Protein AF-A0A8H4VGI5-F1 (afdb_monomer_lite)

Foldseek 3Di:
DDDQLPVLVVQLVVQLVPWCVCVPVVDDSVVCVDPPNVVVRDPSNVVSSVLSVLSVVLVVDPVNVVVDDDPPVPPPDPDDDDDDDPPRDHPPPDDDDDDPVPDDDPDDPVVVVVVVVVVVVVVVVVVVVVVVVVVVVVVVVD

Secondary structure (DSSP, 8-state):
--GGGHHHHHHHHHHHHHSHHHHTS---HHHHTSTTHHHHS-HHHHHHHHHHHHHHHHHH-HHHHTT----GGGGS-------EETTTEETT-S------S-PPPPPPHHHHHHHHHHHHHHHHHHHHHHHHHHHHHHHTT-

Structure (mmCIF, N/CA/C/O backbone):
data_AF-A0A8H4VGI5-F1
#
_entry.id   AF-A0A8H4VGI5-F1
#
loop_
_atom_site.group_PDB
_atom_site.id
_atom_site.type_symbol
_atom_site.label_atom_id
_atom_site.label_alt_id
_atom_site.label_comp_id
_atom_site.label_asym_id
_atom_site.label_entity_id
_atom_site.label_seq_id
_atom_site.pdbx_PDB_ins_code
_atom_site.Cartn_x
_atom_site.Cartn_y
_atom_site.Cartn_z
_atom_site.occupancy
_atom_site.B_iso_or_equiv
_atom_site.auth_seq_id
_atom_site.auth_comp_id
_atom_site.auth_asym_id
_atom_site.auth_atom_id
_atom_site.pdbx_PDB_model_num
ATOM 1 N N . MET A 1 1 ? -11.160 10.868 2.671 1.00 56.78 1 MET A N 1
ATOM 2 C CA . MET A 1 1 ? -9.867 10.262 3.081 1.00 56.78 1 MET A CA 1
ATOM 3 C C . MET A 1 1 ? -9.358 9.383 1.948 1.00 56.78 1 MET A C 1
ATOM 5 O O . MET A 1 1 ? -10.181 8.693 1.359 1.00 56.78 1 MET A O 1
ATOM 9 N N . PRO A 1 2 ? -8.060 9.432 1.615 1.00 63.72 2 PRO A N 1
ATOM 10 C CA . PRO A 1 2 ? -7.517 8.763 0.433 1.00 63.72 2 PRO A CA 1
ATOM 11 C C . PRO A 1 2 ? -7.645 7.232 0.529 1.00 63.72 2 PRO A C 1
ATOM 13 O O . PRO A 1 2 ? -7.677 6.665 1.626 1.00 63.72 2 PRO A O 1
ATOM 16 N N . SER A 1 3 ? -7.767 6.583 -0.630 1.00 69.56 3 SER A N 1
ATOM 17 C CA . SER A 1 3 ? -8.182 5.180 -0.792 1.00 69.56 3 SER A CA 1
ATOM 18 C C . SER A 1 3 ? -7.245 4.162 -0.136 1.00 69.56 3 SER A C 1
ATOM 20 O O . SER A 1 3 ? -7.708 3.135 0.354 1.00 69.56 3 SER A O 1
ATOM 22 N N . SER A 1 4 ? -5.951 4.458 -0.043 1.00 74.81 4 SER A N 1
ATOM 23 C CA . SER A 1 4 ? -4.923 3.497 0.379 1.00 74.81 4 SER A CA 1
ATOM 24 C C . SER A 1 4 ? -4.993 3.056 1.847 1.00 74.81 4 SER A C 1
ATOM 26 O O . SER A 1 4 ? -4.502 1.983 2.164 1.00 74.81 4 SER A O 1
ATOM 28 N N . CYS A 1 5 ? -5.614 3.829 2.748 1.00 84.69 5 CYS A N 1
ATOM 29 C CA . CYS A 1 5 ? -5.800 3.428 4.157 1.00 84.69 5 CYS A CA 1
ATOM 30 C C . CYS A 1 5 ? -7.272 3.175 4.517 1.00 84.69 5 CYS A C 1
ATOM 32 O O . CYS A 1 5 ? -7.633 3.231 5.694 1.00 84.69 5 CYS A O 1
ATOM 34 N N . ARG A 1 6 ? -8.145 2.981 3.521 1.00 86.38 6 ARG A N 1
ATOM 35 C CA . ARG A 1 6 ? -9.587 2.820 3.747 1.00 86.38 6 ARG A CA 1
ATOM 36 C C . ARG A 1 6 ? -9.905 1.497 4.445 1.00 86.38 6 ARG A C 1
ATOM 38 O O . ARG A 1 6 ? -10.490 1.529 5.515 1.00 86.38 6 ARG A O 1
ATOM 45 N N . GLN A 1 7 ? -9.380 0.384 3.933 1.00 86.25 7 GLN A N 1
ATOM 46 C CA . GLN A 1 7 ? -9.589 -0.954 4.509 1.00 86.25 7 GLN A CA 1
ATOM 47 C C . GLN A 1 7 ? -9.141 -1.047 5.975 1.00 86.25 7 GLN A C 1
ATOM 49 O O . GLN A 1 7 ? -9.865 -1.571 6.812 1.00 86.25 7 GLN A O 1
ATOM 54 N N . LEU A 1 8 ? -7.983 -0.466 6.314 1.00 88.44 8 LEU A N 1
ATOM 55 C CA . LEU A 1 8 ? -7.496 -0.428 7.699 1.00 88.44 8 LEU A CA 1
ATOM 56 C C . LEU A 1 8 ? -8.386 0.413 8.617 1.00 88.44 8 LEU A C 1
ATOM 58 O O . LEU A 1 8 ? -8.516 0.090 9.792 1.00 88.44 8 LEU A O 1
ATOM 62 N N . ARG A 1 9 ? -8.986 1.497 8.109 1.00 89.50 9 ARG A N 1
ATOM 63 C CA . ARG A 1 9 ? -9.931 2.293 8.900 1.00 89.50 9 ARG A CA 1
ATOM 64 C C . ARG A 1 9 ? -11.218 1.524 9.144 1.00 89.50 9 ARG A C 1
ATOM 66 O O . ARG A 1 9 ? -11.706 1.550 10.265 1.00 89.50 9 ARG A O 1
ATOM 73 N N . ASP A 1 10 ? -11.740 0.880 8.109 1.00 90.62 10 ASP A N 1
ATOM 74 C CA . ASP A 1 10 ? -13.006 0.158 8.184 1.00 90.62 10 ASP A CA 1
ATOM 75 C C . ASP A 1 10 ? -12.865 -1.043 9.139 1.00 90.62 10 ASP A C 1
ATOM 77 O O . ASP A 1 10 ? -13.680 -1.198 10.043 1.00 90.62 10 ASP A O 1
ATOM 81 N N . ALA A 1 11 ? -11.754 -1.785 9.055 1.00 90.88 11 ALA A N 1
ATOM 82 C CA . ALA A 1 11 ? -11.426 -2.857 9.997 1.00 90.88 11 ALA A CA 1
ATOM 83 C C . ALA A 1 11 ? -11.222 -2.350 11.438 1.00 90.88 11 ALA A C 1
ATOM 85 O O . ALA A 1 11 ? -11.698 -2.964 12.389 1.00 90.88 11 ALA A O 1
ATOM 86 N N . LEU A 1 12 ? -10.540 -1.211 11.628 1.00 91.44 12 LEU A N 1
ATOM 87 C CA . LEU A 1 12 ? -10.385 -0.602 12.956 1.00 91.44 12 LEU A CA 1
ATOM 88 C C . LEU A 1 12 ? -11.741 -0.164 13.532 1.00 91.44 12 LEU A C 1
ATOM 90 O O . LEU A 1 12 ? -11.976 -0.324 14.725 1.00 91.44 12 LEU A O 1
ATOM 94 N N . ALA A 1 13 ? -12.625 0.391 12.700 1.00 91.81 13 ALA A N 1
ATOM 95 C CA . ALA A 1 13 ? -13.956 0.809 13.118 1.00 91.81 13 ALA A CA 1
ATOM 96 C C . ALA A 1 13 ? -14.807 -0.389 13.559 1.00 91.81 13 ALA A C 1
ATOM 98 O O . ALA A 1 13 ? -15.412 -0.317 14.624 1.00 91.81 13 ALA A O 1
ATOM 99 N N . GLN A 1 14 ? -14.783 -1.490 12.801 1.00 91.88 14 GLN A N 1
ATOM 100 C CA . GLN A 1 14 ? -15.440 -2.748 13.176 1.00 91.88 14 GLN A CA 1
ATOM 101 C C . GLN A 1 14 ? -14.887 -3.297 14.497 1.00 91.88 14 GLN A C 1
ATOM 103 O O . GLN A 1 14 ? -15.648 -3.543 15.427 1.00 91.88 14 GLN A O 1
ATOM 108 N N . CYS A 1 15 ? -13.560 -3.362 14.639 1.00 93.44 15 CYS A N 1
ATOM 109 C CA . CYS A 1 15 ? -12.926 -3.842 15.870 1.00 93.44 15 CYS A CA 1
ATOM 110 C C . CYS A 1 15 ? -13.331 -3.006 17.098 1.00 93.44 15 CYS A C 1
ATOM 112 O O . CYS A 1 15 ? -13.594 -3.540 18.172 1.00 93.44 15 CYS A O 1
ATOM 114 N N . LEU A 1 16 ? -13.419 -1.678 16.953 1.00 91.94 16 LEU A N 1
ATOM 115 C CA . LEU A 1 16 ? -13.850 -0.798 18.041 1.00 91.94 16 LEU A CA 1
ATOM 116 C C . LEU A 1 16 ? -15.339 -0.955 18.366 1.00 91.94 16 LEU A C 1
ATOM 118 O O . LEU A 1 16 ? -15.695 -0.847 19.535 1.00 91.94 16 LEU A O 1
ATOM 122 N N . GLN A 1 17 ? -16.190 -1.223 17.374 1.00 90.62 17 GLN A N 1
ATOM 123 C CA . GLN A 1 17 ? -17.615 -1.494 17.590 1.00 90.62 17 GLN A CA 1
ATOM 124 C C . GLN A 1 17 ? -17.854 -2.788 18.369 1.00 90.62 17 GLN A C 1
ATOM 126 O O . GLN A 1 17 ? -18.800 -2.845 19.139 1.00 90.62 17 GLN A O 1
ATOM 131 N N . GLU A 1 18 ? -17.001 -3.795 18.200 1.00 89.75 18 GLU A N 1
ATOM 132 C CA . GLU A 1 18 ? -17.079 -5.063 18.938 1.00 89.75 18 GLU A CA 1
ATOM 133 C C . GLU A 1 18 ? -16.395 -4.988 20.311 1.00 89.75 18 GLU A C 1
ATOM 135 O O . GLU A 1 18 ? -16.683 -5.785 21.198 1.00 89.75 18 GLU A O 1
ATOM 140 N N . SER A 1 19 ? -15.491 -4.024 20.507 1.00 90.31 19 SER A N 1
ATOM 141 C CA . SER A 1 19 ? -14.711 -3.904 21.739 1.00 90.31 19 SER A CA 1
ATOM 142 C C . SER A 1 19 ? -15.533 -3.419 22.941 1.00 90.31 19 SER A C 1
ATOM 144 O O . SER A 1 19 ? -16.350 -2.495 22.843 1.00 90.31 19 SER A O 1
ATOM 146 N N . ASP A 1 20 ? -15.201 -3.942 24.124 1.00 90.44 20 ASP A N 1
ATOM 147 C CA . ASP A 1 20 ? -15.837 -3.573 25.397 1.00 90.44 20 ASP A CA 1
ATOM 148 C C . ASP A 1 20 ? -15.728 -2.076 25.732 1.00 90.44 20 ASP A C 1
ATOM 150 O O . ASP A 1 20 ? -16.595 -1.513 26.403 1.00 90.44 20 ASP A O 1
ATOM 154 N N . CYS A 1 21 ? -14.689 -1.394 25.238 1.00 90.31 21 CYS A N 1
ATOM 155 C CA . CYS A 1 21 ? -14.491 0.037 25.473 1.00 90.31 21 CYS A CA 1
ATOM 156 C C . CYS A 1 21 ? -15.645 0.890 24.913 1.00 90.31 21 CYS A C 1
ATOM 158 O O . CYS A 1 21 ? -16.044 1.881 25.529 1.00 90.31 21 CYS A O 1
ATOM 160 N N . VAL A 1 22 ? -16.206 0.496 23.766 1.00 92.31 22 VAL A N 1
ATOM 161 C CA . VAL A 1 22 ? -17.334 1.202 23.139 1.00 92.31 22 VAL A CA 1
ATOM 162 C C . VAL A 1 22 ? -18.661 0.566 23.547 1.00 92.31 22 VAL A C 1
ATOM 164 O O . VAL A 1 22 ? -19.598 1.288 23.880 1.00 92.31 22 VAL A O 1
ATOM 167 N N . MET A 1 23 ? -18.741 -0.767 23.577 1.00 89.94 23 MET A N 1
ATOM 168 C CA . MET A 1 23 ? -19.989 -1.485 23.863 1.00 89.94 23 MET A CA 1
ATOM 169 C C . MET A 1 23 ? -20.410 -1.401 25.333 1.00 89.94 23 MET A C 1
ATOM 171 O O . MET A 1 23 ? -21.566 -1.096 25.630 1.00 89.94 23 MET A O 1
ATOM 175 N N . VAL A 1 24 ? -19.477 -1.645 26.256 1.00 89.94 24 VAL A N 1
ATOM 176 C CA . VAL A 1 24 ? -19.759 -1.725 27.698 1.00 89.94 24 VAL A CA 1
ATOM 177 C C . VAL A 1 24 ? -19.536 -0.371 28.358 1.00 89.94 24 VAL A C 1
ATOM 179 O O . VAL A 1 24 ? -20.433 0.160 29.009 1.00 89.94 24 VAL A O 1
ATOM 182 N N . GLN A 1 25 ? -18.355 0.221 28.158 1.00 87.38 25 GLN A N 1
ATOM 183 C CA . GLN A 1 25 ? -17.980 1.471 28.829 1.00 87.38 25 GLN A CA 1
ATOM 184 C C . GLN A 1 25 ? -18.551 2.725 28.150 1.00 87.38 25 GLN A C 1
ATOM 186 O O . GLN A 1 25 ? -18.504 3.805 28.734 1.00 87.38 25 GLN A O 1
ATOM 191 N N . ARG A 1 26 ? -19.110 2.598 26.934 1.00 90.12 26 ARG A N 1
ATOM 192 C CA . ARG A 1 26 ? -19.712 3.698 26.152 1.00 90.12 26 ARG A CA 1
ATOM 193 C C . ARG A 1 26 ? -18.780 4.891 25.930 1.00 90.12 26 ARG A C 1
ATOM 195 O O . ARG A 1 26 ? -19.234 6.023 25.749 1.00 90.12 26 ARG A O 1
ATOM 202 N N . ASN A 1 27 ? -17.473 4.643 25.908 1.00 88.69 27 ASN A N 1
ATOM 203 C CA . ASN A 1 27 ? -16.498 5.669 25.577 1.00 88.69 27 ASN A CA 1
ATOM 204 C C . ASN A 1 27 ? -16.563 6.001 24.084 1.00 88.69 27 ASN A C 1
ATOM 206 O O . ASN A 1 27 ? -16.948 5.181 23.246 1.00 88.69 27 ASN A O 1
ATOM 210 N N . LYS A 1 28 ? -16.137 7.213 23.720 1.00 91.00 28 LYS A N 1
ATOM 211 C CA . LYS A 1 28 ? -15.977 7.560 22.306 1.00 91.00 28 LYS A CA 1
ATOM 212 C C . LYS A 1 28 ? -14.847 6.719 21.717 1.00 91.00 28 LYS A C 1
ATOM 214 O O . LYS A 1 28 ? -13.792 6.566 22.329 1.00 91.00 28 LYS A O 1
ATOM 219 N N . ALA A 1 29 ? -15.020 6.263 20.478 1.00 89.25 29 ALA A N 1
ATOM 220 C CA . ALA A 1 29 ? -14.007 5.484 19.761 1.00 89.25 29 ALA A CA 1
ATOM 221 C C . ALA A 1 29 ? -12.625 6.178 19.713 1.00 89.25 29 ALA A C 1
ATOM 223 O O . ALA A 1 29 ? -11.590 5.516 19.735 1.00 89.25 29 ALA A O 1
ATOM 224 N N . SER A 1 30 ? -12.591 7.517 19.692 1.00 89.62 30 SER A N 1
ATOM 225 C CA . SER A 1 30 ? -11.352 8.302 19.767 1.00 89.62 30 SER A CA 1
ATOM 226 C C . SER A 1 30 ? -10.628 8.183 21.108 1.00 89.62 30 SER A C 1
ATOM 228 O O . SER A 1 30 ? -9.398 8.225 21.135 1.00 89.62 30 SER A O 1
ATOM 230 N N . ASP A 1 31 ? -11.377 8.043 22.200 1.00 90.81 31 ASP A N 1
ATOM 231 C CA . ASP A 1 31 ? -10.845 7.990 23.562 1.00 90.81 31 ASP A CA 1
ATOM 232 C C . ASP A 1 31 ? -10.312 6.587 23.873 1.00 90.81 31 ASP A C 1
ATOM 234 O O . ASP A 1 31 ? -9.249 6.462 24.475 1.00 90.81 31 ASP A O 1
ATOM 238 N N . CYS A 1 32 ? -10.940 5.542 23.318 1.00 90.94 32 CYS A N 1
ATOM 239 C CA . CYS A 1 32 ? -10.438 4.163 23.378 1.00 90.94 32 CYS A CA 1
ATOM 240 C C . CYS A 1 32 ? -9.042 3.991 22.750 1.00 90.94 32 CYS A C 1
ATOM 242 O O . CYS A 1 32 ? -8.281 3.111 23.137 1.00 90.94 32 CYS A O 1
ATOM 244 N N . LEU A 1 33 ? -8.668 4.831 21.777 1.00 90.81 33 LEU A N 1
ATOM 245 C CA . LEU A 1 33 ? -7.361 4.756 21.109 1.00 90.81 33 LEU A CA 1
ATOM 246 C C . LEU A 1 33 ? -6.235 5.481 21.869 1.00 90.81 33 LEU A C 1
ATOM 248 O O . LEU A 1 33 ? -5.062 5.380 21.472 1.00 90.81 33 LEU A O 1
ATOM 252 N N . ARG A 1 34 ? -6.573 6.222 22.930 1.00 91.19 34 ARG A N 1
ATOM 253 C CA . ARG A 1 34 ? -5.632 6.956 23.780 1.00 91.19 34 ARG A CA 1
ATOM 254 C C . ARG A 1 34 ? -5.230 6.113 24.989 1.00 91.19 34 ARG A C 1
ATOM 256 O O . ARG A 1 34 ? -5.933 5.200 25.408 1.00 91.19 34 ARG A O 1
ATOM 263 N N . TRP A 1 35 ? -4.058 6.413 25.533 1.00 89.88 35 TRP A N 1
ATOM 264 C CA . TRP A 1 35 ? -3.645 5.848 26.815 1.00 89.88 35 TRP A CA 1
ATOM 265 C C . TRP A 1 35 ? -4.548 6.414 27.927 1.00 89.88 35 TRP A C 1
ATOM 267 O O . TRP A 1 35 ? -4.867 7.606 27.842 1.00 89.88 35 TRP A O 1
ATOM 277 N N . PRO A 1 36 ? -4.985 5.630 28.936 1.00 88.94 36 PRO A N 1
ATOM 278 C CA . PRO A 1 36 ? -4.633 4.234 29.264 1.00 88.94 36 PRO A CA 1
ATOM 279 C C . PRO A 1 36 ? -5.560 3.153 28.671 1.00 88.94 36 PRO A C 1
ATOM 281 O O . PRO A 1 36 ? -5.228 1.972 28.694 1.00 88.94 36 PRO A O 1
ATOM 284 N N . LEU A 1 37 ? -6.702 3.533 28.089 1.00 87.69 37 LEU A N 1
ATOM 285 C CA . LEU A 1 37 ? -7.727 2.592 27.605 1.00 87.69 37 LEU A CA 1
ATOM 286 C C . LEU A 1 37 ? -7.252 1.729 26.427 1.00 87.69 37 LEU A C 1
ATOM 288 O O . LEU A 1 37 ? -7.821 0.682 26.142 1.00 87.69 37 LEU A O 1
ATOM 292 N N . VAL A 1 38 ? -6.191 2.141 25.735 1.00 88.44 38 VAL A N 1
ATOM 293 C CA . VAL A 1 38 ? -5.673 1.365 24.608 1.00 88.44 38 VAL A CA 1
ATOM 294 C C . VAL A 1 38 ? -5.059 0.026 25.018 1.00 88.44 38 VAL A C 1
ATOM 296 O O . VAL A 1 38 ? -4.982 -0.871 24.182 1.00 88.44 38 VAL A O 1
ATOM 299 N N . GLU A 1 39 ? -4.613 -0.106 26.269 1.00 86.69 39 GLU A N 1
ATOM 300 C CA . GLU A 1 39 ? -4.018 -1.342 26.791 1.00 86.69 39 GLU A CA 1
ATOM 301 C C . GLU A 1 39 ? -5.084 -2.388 27.128 1.00 86.69 39 GLU A C 1
ATOM 303 O O . GLU A 1 39 ? -4.820 -3.582 27.017 1.00 86.69 39 GLU A O 1
ATOM 308 N N . THR A 1 40 ? -6.301 -1.952 27.469 1.00 87.94 40 THR A N 1
ATOM 309 C CA . THR A 1 40 ? -7.431 -2.846 27.762 1.00 87.94 40 THR A CA 1
ATOM 310 C C . THR A 1 40 ? -8.134 -3.347 26.501 1.00 87.94 40 THR A C 1
ATOM 312 O O . THR A 1 40 ? -8.927 -4.283 26.568 1.00 87.94 40 THR A O 1
ATOM 315 N N . LEU A 1 41 ? -7.850 -2.746 25.339 1.00 87.88 41 LEU A N 1
ATOM 316 C CA . LEU A 1 41 ? -8.376 -3.203 24.055 1.00 87.88 41 LEU A CA 1
ATOM 317 C C . LEU A 1 41 ? -7.777 -4.557 23.645 1.00 87.88 41 LEU A C 1
ATOM 319 O O . LEU A 1 41 ? -6.596 -4.810 23.899 1.00 87.88 41 LEU A O 1
ATOM 323 N N . PRO A 1 42 ? -8.534 -5.386 22.904 1.00 90.88 42 PRO A N 1
ATOM 324 C CA . PRO A 1 42 ? -8.035 -6.653 22.391 1.00 90.88 42 PRO A CA 1
ATOM 325 C C . PRO A 1 42 ? -6.833 -6.448 21.460 1.00 90.88 42 PRO A C 1
ATOM 327 O O . PRO A 1 42 ? -6.724 -5.450 20.736 1.00 90.88 42 PRO A O 1
ATOM 330 N N . THR A 1 43 ? -5.938 -7.437 21.440 1.00 89.12 43 THR A N 1
ATOM 331 C CA . THR A 1 43 ? -4.681 -7.411 20.671 1.00 89.12 43 THR A CA 1
ATOM 332 C C . THR A 1 43 ? -4.905 -7.136 19.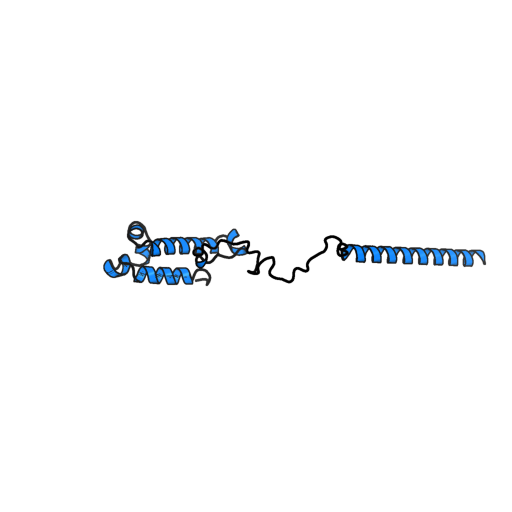182 1.00 89.12 43 THR A C 1
ATOM 334 O O . THR A 1 43 ? -4.107 -6.435 18.560 1.00 89.12 43 THR A O 1
ATOM 337 N N . GLN A 1 44 ? -6.024 -7.601 18.621 1.00 89.50 44 GLN A N 1
ATOM 338 C CA . GLN A 1 44 ? -6.430 -7.321 17.242 1.00 89.50 44 GLN A CA 1
ATOM 339 C C . GLN A 1 44 ? -6.616 -5.814 16.989 1.00 89.50 44 GLN A C 1
ATOM 341 O O . GLN A 1 44 ? -6.030 -5.264 16.054 1.00 89.50 44 GLN A O 1
ATOM 346 N N . CYS A 1 45 ? -7.346 -5.105 17.857 1.00 90.56 45 CYS A N 1
ATOM 347 C CA . CYS A 1 45 ? -7.541 -3.658 17.726 1.00 90.56 45 CYS A CA 1
ATOM 348 C C . CYS A 1 45 ? -6.222 -2.892 17.913 1.00 90.56 45 CYS A C 1
ATOM 350 O O . CYS A 1 45 ? -5.974 -1.899 17.223 1.00 90.56 45 CYS A O 1
ATOM 352 N N . GLN A 1 46 ? -5.341 -3.359 18.804 1.00 91.25 46 GLN A N 1
ATOM 353 C CA . GLN A 1 46 ? -4.015 -2.760 18.998 1.00 91.25 46 GLN A CA 1
ATOM 354 C C . GLN A 1 46 ? -3.129 -2.909 17.746 1.00 91.25 46 GLN A C 1
ATOM 356 O O . GLN A 1 46 ? -2.461 -1.952 17.334 1.00 91.25 46 GLN A O 1
ATOM 361 N N . GLN A 1 47 ? -3.164 -4.073 17.089 1.00 90.31 47 GLN A N 1
ATOM 362 C CA . GLN A 1 47 ? -2.470 -4.310 15.819 1.00 90.31 47 GLN A CA 1
ATOM 363 C C . GLN A 1 47 ? -3.028 -3.423 14.699 1.00 90.31 47 GLN A C 1
ATOM 365 O O . GLN A 1 47 ? -2.255 -2.777 13.985 1.00 90.31 47 GLN A O 1
ATOM 370 N N . LEU A 1 48 ? -4.355 -3.314 14.589 1.00 90.88 48 LEU A N 1
ATOM 371 C CA . LEU A 1 48 ? -5.014 -2.443 13.611 1.00 90.88 48 LEU A CA 1
ATOM 372 C C . LEU A 1 48 ? -4.676 -0.964 13.841 1.00 90.88 48 LEU A C 1
ATOM 374 O O . LEU A 1 48 ? -4.400 -0.244 12.879 1.00 90.88 48 LEU A O 1
ATOM 378 N N . LYS A 1 49 ? -4.596 -0.507 15.099 1.00 90.75 49 LYS A N 1
ATOM 379 C CA . LYS A 1 49 ? -4.139 0.851 15.444 1.00 90.75 49 LYS A CA 1
ATOM 380 C C . LYS A 1 49 ? -2.719 1.101 14.936 1.00 90.75 49 LYS A C 1
ATOM 382 O O . LYS A 1 49 ? -2.456 2.147 14.334 1.00 90.75 49 LYS A O 1
ATOM 387 N N . LYS A 1 50 ? -1.802 0.154 15.162 1.00 89.88 50 LYS A N 1
ATOM 388 C CA . LYS A 1 50 ? -0.412 0.253 14.694 1.00 89.88 50 LYS A CA 1
ATOM 389 C C . LYS A 1 50 ? -0.347 0.295 13.165 1.00 89.88 50 LYS A C 1
ATOM 391 O O . LYS A 1 50 ? 0.255 1.219 12.618 1.00 89.88 50 LYS A O 1
ATOM 396 N N . GLY A 1 51 ? -1.035 -0.625 12.488 1.00 88.69 51 GLY A N 1
ATOM 397 C CA . GLY A 1 51 ? -1.100 -0.682 11.025 1.00 88.69 51 GLY A CA 1
ATOM 398 C C . GLY A 1 51 ? -1.706 0.579 10.406 1.00 88.69 51 GLY A C 1
ATOM 399 O O . GLY A 1 51 ? -1.170 1.121 9.441 1.00 88.69 51 GLY A O 1
ATOM 400 N N . PHE A 1 52 ? -2.772 1.126 10.997 1.00 89.06 52 PHE A N 1
ATOM 401 C CA . PHE A 1 52 ? -3.371 2.384 10.549 1.00 89.06 52 PHE A CA 1
ATOM 402 C C . PHE A 1 52 ? -2.418 3.580 10.726 1.00 89.06 52 PHE A C 1
ATOM 404 O O . PHE A 1 52 ? -2.315 4.431 9.836 1.00 89.06 52 PHE A O 1
ATOM 411 N N . GLY A 1 53 ? -1.675 3.630 11.837 1.00 89.50 53 GLY A N 1
ATOM 412 C CA . GLY A 1 53 ? -0.644 4.643 12.080 1.00 89.50 53 GLY A CA 1
ATOM 413 C C . GLY A 1 53 ? 0.512 4.570 11.080 1.00 89.50 53 GLY A C 1
ATOM 414 O O . GLY A 1 53 ? 0.937 5.598 10.550 1.00 89.50 53 GLY A O 1
ATOM 415 N N . GLU A 1 54 ? 0.990 3.365 10.771 1.00 86.75 54 GLU A N 1
ATOM 416 C CA . GLU A 1 54 ? 2.020 3.127 9.754 1.00 86.75 54 GLU A CA 1
ATOM 417 C C . GLU A 1 54 ? 1.527 3.483 8.348 1.00 86.75 54 GLU A C 1
ATOM 419 O O . GLU A 1 54 ? 2.238 4.171 7.613 1.00 86.75 54 GLU A O 1
ATOM 424 N N . CYS A 1 55 ? 0.286 3.121 8.009 1.00 86.00 55 CYS A N 1
ATOM 425 C CA . CYS A 1 55 ? -0.331 3.487 6.739 1.00 86.00 55 CYS A CA 1
ATOM 426 C C . CYS A 1 55 ? -0.387 5.009 6.577 1.00 86.00 55 CYS A C 1
ATOM 428 O O . CYS A 1 55 ? 0.071 5.541 5.566 1.00 86.00 55 CYS A O 1
ATOM 430 N N . LYS A 1 56 ? -0.865 5.738 7.596 1.00 85.81 56 LYS A N 1
ATOM 431 C CA . LYS A 1 56 ? -0.947 7.205 7.552 1.00 85.81 56 LYS A CA 1
ATOM 432 C C . LYS A 1 56 ? 0.436 7.855 7.448 1.00 85.81 56 LYS A C 1
ATOM 434 O O . LYS A 1 56 ? 0.601 8.786 6.663 1.00 85.81 56 LYS A O 1
ATOM 439 N N . ARG A 1 57 ? 1.434 7.345 8.182 1.00 86.44 57 ARG A N 1
ATOM 440 C CA . ARG A 1 57 ? 2.831 7.803 8.069 1.00 86.44 57 ARG A CA 1
ATOM 441 C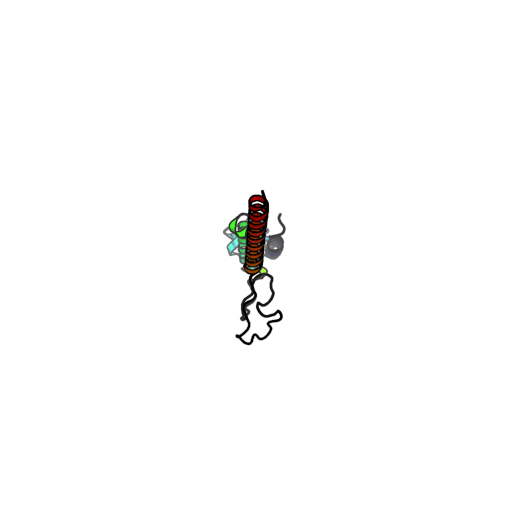 C . ARG A 1 57 ? 3.381 7.583 6.659 1.00 86.44 57 ARG A C 1
ATOM 443 O O . ARG A 1 57 ? 3.975 8.501 6.108 1.00 86.44 57 ARG A O 1
ATOM 450 N N . GLY A 1 58 ? 3.112 6.431 6.045 1.00 83.69 58 GLY A N 1
ATOM 451 C CA . GLY A 1 58 ? 3.544 6.127 4.679 1.00 83.69 58 GLY A CA 1
ATOM 452 C C . GLY A 1 58 ? 2.936 7.028 3.598 1.00 83.69 58 GLY A C 1
ATOM 453 O O . GLY A 1 58 ? 3.556 7.222 2.559 1.00 83.69 58 GLY A O 1
ATOM 454 N N . MET A 1 59 ? 1.770 7.642 3.840 1.00 79.81 59 MET A N 1
ATOM 455 C CA . MET A 1 59 ? 1.200 8.633 2.910 1.00 79.81 59 MET A CA 1
ATOM 456 C C . MET A 1 59 ? 1.913 9.988 2.975 1.00 79.81 59 MET A C 1
ATOM 458 O O . MET A 1 59 ? 1.993 10.713 1.981 1.00 79.81 59 MET A O 1
ATOM 462 N N . VAL A 1 60 ? 2.405 10.360 4.155 1.00 82.38 60 VAL A N 1
ATOM 463 C CA . VAL A 1 60 ? 3.109 11.631 4.368 1.00 82.38 60 VAL A CA 1
ATOM 464 C C . VAL A 1 60 ? 4.582 11.505 3.974 1.00 82.38 60 VAL A C 1
ATOM 466 O O . VAL A 1 60 ? 5.146 12.447 3.427 1.00 82.38 60 VAL A O 1
ATOM 469 N N . ASP A 1 61 ? 5.180 10.331 4.171 1.00 82.62 61 ASP A N 1
ATOM 470 C CA . ASP A 1 61 ? 6.584 10.059 3.866 1.00 82.62 61 ASP A CA 1
ATOM 471 C C . ASP A 1 61 ? 6.862 9.970 2.351 1.00 82.62 61 ASP A C 1
ATOM 473 O O . ASP A 1 61 ? 6.421 9.044 1.665 1.00 82.62 61 ASP A O 1
ATOM 477 N N . MET A 1 62 ? 7.659 10.909 1.830 1.00 72.88 62 MET A N 1
ATOM 478 C CA . MET A 1 62 ? 8.055 10.971 0.416 1.00 72.88 62 MET A CA 1
ATOM 479 C C . MET A 1 62 ? 8.825 9.728 -0.047 1.00 72.88 62 MET A C 1
ATOM 481 O O . MET A 1 62 ? 8.661 9.310 -1.194 1.00 72.88 62 MET A O 1
ATOM 485 N N . ARG A 1 63 ? 9.607 9.072 0.828 1.00 77.50 63 ARG A N 1
ATOM 486 C CA . ARG A 1 63 ? 10.351 7.850 0.461 1.00 77.50 63 ARG A CA 1
ATOM 487 C C . ARG A 1 63 ? 9.430 6.671 0.158 1.00 77.50 63 ARG A C 1
ATOM 489 O O . ARG A 1 63 ? 9.805 5.800 -0.633 1.00 77.50 63 ARG A O 1
ATOM 496 N N . LYS A 1 64 ? 8.249 6.625 0.782 1.00 72.19 64 LYS A N 1
ATOM 497 C CA . LYS A 1 64 ? 7.280 5.529 0.626 1.00 72.19 64 LYS A CA 1
ATOM 498 C C . LYS A 1 64 ? 6.250 5.773 -0.476 1.00 72.19 64 LYS A C 1
ATOM 500 O O . LYS A 1 64 ? 5.618 4.820 -0.918 1.00 72.19 64 LYS A O 1
ATOM 505 N N . ARG A 1 65 ? 6.146 6.999 -1.003 1.00 70.25 65 ARG A N 1
ATOM 506 C CA . ARG A 1 65 ? 5.260 7.316 -2.139 1.00 70.25 65 ARG A CA 1
ATOM 507 C C . ARG A 1 65 ? 5.653 6.589 -3.424 1.00 70.25 65 ARG A C 1
ATOM 509 O O . ARG A 1 65 ? 4.777 6.113 -4.131 1.00 70.25 65 ARG A O 1
ATOM 516 N N . PHE A 1 66 ? 6.952 6.444 -3.686 1.00 64.56 66 PHE A N 1
ATOM 517 C CA . PHE A 1 66 ? 7.448 5.811 -4.916 1.00 64.56 66 PHE A CA 1
ATOM 518 C C . PHE A 1 66 ? 7.351 4.283 -4.918 1.00 64.56 66 PHE A C 1
ATOM 520 O O . PHE A 1 66 ? 7.216 3.681 -5.975 1.00 64.56 66 PHE A O 1
ATOM 527 N N . ARG A 1 67 ? 7.418 3.644 -3.745 1.00 69.06 67 ARG A N 1
ATOM 528 C CA . ARG A 1 67 ? 7.352 2.175 -3.621 1.00 69.06 67 ARG A CA 1
ATOM 529 C C . ARG A 1 67 ? 5.941 1.658 -3.329 1.00 69.06 67 ARG A C 1
ATOM 531 O O . ARG A 1 67 ? 5.747 0.452 -3.231 1.00 69.06 67 ARG A O 1
ATOM 538 N N . GLY A 1 68 ? 4.969 2.564 -3.210 1.00 64.94 68 GLY A N 1
ATOM 539 C CA . GLY A 1 68 ? 3.619 2.248 -2.768 1.00 64.94 68 GLY A CA 1
ATOM 540 C C . GLY A 1 68 ? 3.562 1.955 -1.268 1.00 64.94 68 GLY A C 1
ATOM 541 O O . GLY A 1 68 ? 4.504 1.455 -0.651 1.00 64.94 68 GLY A O 1
ATOM 542 N N . ASN A 1 69 ? 2.427 2.277 -0.656 1.00 65.00 69 ASN A N 1
ATOM 543 C CA . ASN A 1 69 ? 2.155 1.852 0.709 1.00 65.00 69 ASN A CA 1
ATOM 544 C C . ASN A 1 69 ? 1.791 0.363 0.655 1.00 65.00 69 ASN A C 1
ATOM 546 O O . ASN A 1 69 ? 0.752 0.010 0.102 1.00 65.00 69 ASN A O 1
ATOM 550 N N . MET A 1 70 ? 2.663 -0.503 1.172 1.00 62.09 70 MET A N 1
ATOM 551 C CA . MET A 1 70 ? 2.438 -1.947 1.167 1.00 62.09 70 MET A CA 1
ATOM 552 C C . MET A 1 70 ? 1.166 -2.272 1.969 1.00 62.09 70 MET A C 1
ATOM 554 O O . MET A 1 70 ? 1.066 -1.853 3.128 1.00 62.09 70 MET A O 1
ATOM 558 N N . PRO A 1 71 ? 0.178 -2.975 1.389 1.00 60.97 71 PRO A N 1
ATOM 559 C CA . PRO A 1 71 ? -0.998 -3.384 2.136 1.00 60.97 71 PRO A CA 1
ATOM 560 C C . PRO A 1 71 ? -0.577 -4.363 3.239 1.00 60.97 71 PRO A C 1
ATOM 562 O O . PRO A 1 71 ? 0.155 -5.324 3.006 1.00 60.97 71 PRO A O 1
ATOM 565 N N . VAL A 1 72 ? -1.046 -4.111 4.463 1.00 59.50 72 VAL A N 1
ATOM 566 C CA . VAL A 1 72 ? -0.737 -4.925 5.656 1.00 59.50 72 VAL A CA 1
ATOM 567 C C . VAL A 1 72 ? -1.255 -6.369 5.524 1.00 59.50 72 VAL A C 1
ATOM 569 O O . VAL A 1 72 ? -0.812 -7.245 6.262 1.00 59.50 72 VAL A O 1
ATOM 572 N N . SER A 1 73 ? -2.110 -6.658 4.535 1.00 57.56 73 SER A N 1
ATOM 573 C CA . SER A 1 73 ? -2.564 -8.015 4.204 1.00 57.56 73 SER A CA 1
ATOM 574 C C . SER A 1 73 ? -1.432 -8.985 3.833 1.00 57.56 73 SER A C 1
ATOM 576 O O . SER A 1 73 ? -1.658 -10.187 3.831 1.00 57.56 73 SER A O 1
ATOM 578 N N . TYR A 1 74 ? -0.212 -8.505 3.564 1.00 48.28 74 TYR A N 1
ATOM 579 C CA . TYR A 1 74 ? 0.919 -9.358 3.178 1.00 48.28 74 TYR A CA 1
ATOM 580 C C . TYR A 1 74 ? 1.728 -9.940 4.357 1.00 48.28 74 TYR A C 1
ATOM 582 O O . TYR A 1 74 ? 2.703 -10.649 4.140 1.00 48.28 74 TYR A O 1
ATOM 590 N N . ARG A 1 75 ? 1.377 -9.672 5.626 1.00 47.81 75 ARG A N 1
ATOM 591 C CA . ARG A 1 75 ? 2.106 -10.263 6.775 1.00 47.81 75 ARG A CA 1
ATOM 592 C C . ARG A 1 75 ? 1.581 -11.611 7.265 1.00 47.81 75 ARG A C 1
ATOM 594 O O . ARG A 1 75 ? 2.042 -12.093 8.294 1.00 47.81 75 ARG A O 1
ATOM 601 N N . SER A 1 76 ? 0.671 -12.234 6.528 1.00 46.78 76 SER A N 1
ATOM 602 C CA . SER A 1 76 ? 0.276 -13.619 6.765 1.00 46.78 76 SER A CA 1
ATOM 603 C C . SER A 1 76 ? 0.413 -14.391 5.462 1.00 46.78 76 SER A C 1
ATOM 605 O O . SER A 1 76 ? -0.536 -14.455 4.699 1.00 46.78 76 SER A O 1
ATOM 607 N N . MET A 1 77 ? 1.627 -14.863 5.179 1.00 37.28 77 MET A N 1
ATOM 608 C CA . MET A 1 77 ? 1.912 -16.158 4.553 1.00 37.28 77 MET A CA 1
ATOM 609 C C . MET A 1 77 ? 3.396 -16.446 4.794 1.00 37.28 77 MET A C 1
ATOM 611 O O . MET A 1 77 ? 4.271 -15.872 4.146 1.00 37.28 77 MET A O 1
ATOM 615 N N . GLU A 1 78 ? 3.678 -17.327 5.753 1.00 45.38 78 GLU A N 1
ATOM 616 C CA . GLU A 1 78 ? 4.803 -18.243 5.590 1.00 45.38 78 GLU A CA 1
ATOM 617 C C . GLU A 1 78 ? 4.624 -18.916 4.229 1.00 45.38 78 GLU A C 1
ATOM 619 O O . GLU A 1 78 ? 3.673 -19.660 4.009 1.00 45.38 78 GLU A O 1
ATOM 624 N N . SER A 1 79 ? 5.507 -18.604 3.292 1.00 36.81 79 SER A N 1
ATOM 625 C CA . SER A 1 79 ? 5.751 -19.480 2.164 1.00 36.81 79 SER A CA 1
ATOM 626 C C . SER A 1 79 ? 7.226 -19.384 1.847 1.00 36.81 79 SER A C 1
ATOM 628 O O . SER A 1 79 ? 7.698 -18.474 1.164 1.00 36.81 79 SER A O 1
ATOM 630 N N . ASP A 1 80 ? 7.949 -20.361 2.376 1.00 42.03 80 ASP A N 1
ATOM 631 C CA . ASP A 1 80 ? 9.061 -20.979 1.680 1.00 42.03 80 ASP A CA 1
ATOM 632 C C . ASP A 1 80 ? 8.837 -20.985 0.159 1.00 42.03 80 ASP A C 1
ATOM 634 O O . ASP A 1 80 ? 7.728 -21.250 -0.320 1.00 42.03 80 ASP A O 1
ATOM 638 N N . LYS A 1 81 ? 9.940 -20.775 -0.571 1.00 45.78 81 LYS A N 1
ATOM 639 C CA . LYS A 1 81 ? 10.113 -20.755 -2.040 1.00 45.78 81 LYS A CA 1
ATOM 640 C C . LYS A 1 81 ? 10.050 -19.372 -2.705 1.00 45.78 81 LYS A C 1
ATOM 642 O O . LYS A 1 81 ? 9.061 -18.968 -3.301 1.00 45.78 81 LYS A O 1
ATOM 647 N N . GLY A 1 82 ? 11.223 -18.734 -2.718 1.00 52.06 82 GLY A N 1
ATOM 648 C CA . GLY A 1 82 ? 11.879 -18.345 -3.972 1.00 52.06 82 GLY A CA 1
ATOM 649 C C . GLY A 1 82 ? 11.318 -17.137 -4.725 1.00 52.06 82 GLY A C 1
ATOM 650 O O . GLY A 1 82 ? 10.469 -17.273 -5.594 1.00 52.06 82 GLY A O 1
ATOM 651 N N . ASN A 1 83 ? 11.934 -15.982 -4.473 1.00 55.97 83 ASN A N 1
ATOM 652 C CA . ASN A 1 83 ? 12.184 -14.889 -5.420 1.00 55.97 83 ASN A CA 1
ATOM 653 C C . ASN A 1 83 ? 10.998 -14.411 -6.283 1.00 55.97 83 ASN A C 1
ATOM 655 O O . ASN A 1 83 ? 10.859 -14.759 -7.454 1.00 55.97 83 ASN A O 1
ATOM 659 N N . GLN A 1 84 ? 10.227 -13.472 -5.732 1.00 55.31 84 GLN A N 1
ATOM 660 C CA . GLN A 1 84 ? 9.364 -12.573 -6.501 1.00 55.31 84 GLN A CA 1
ATOM 661 C C . GLN A 1 84 ? 10.202 -11.390 -7.025 1.00 55.31 84 GLN A C 1
ATOM 663 O O . GLN A 1 84 ? 10.599 -10.521 -6.247 1.00 55.31 84 GLN A O 1
ATOM 668 N N . LEU A 1 85 ? 10.468 -11.341 -8.332 1.00 61.53 85 LEU A N 1
ATOM 669 C CA . LEU A 1 85 ? 10.933 -10.126 -9.013 1.00 61.53 85 LEU A CA 1
ATOM 670 C C . LEU A 1 85 ? 9.730 -9.376 -9.610 1.00 61.53 85 LEU A C 1
ATOM 672 O O . LEU A 1 85 ? 8.658 -9.942 -9.823 1.00 61.53 85 LEU A O 1
ATOM 676 N N . TYR A 1 86 ? 9.909 -8.065 -9.778 1.00 54.16 86 TYR A N 1
ATOM 677 C CA . TYR A 1 86 ? 8.895 -7.052 -10.096 1.00 54.16 86 TYR A CA 1
ATOM 678 C C . TYR A 1 86 ? 7.810 -7.531 -11.088 1.00 54.16 86 TYR A C 1
ATOM 680 O O . TYR A 1 86 ? 8.125 -8.059 -12.149 1.00 54.16 86 TYR A O 1
ATOM 688 N N . ALA A 1 87 ? 6.538 -7.284 -10.739 1.00 64.31 87 ALA A N 1
ATOM 689 C CA . ALA A 1 87 ? 5.311 -7.650 -11.471 1.00 64.31 87 ALA A CA 1
ATOM 690 C C . ALA A 1 87 ? 4.753 -9.083 -11.296 1.00 64.31 87 ALA A C 1
ATOM 692 O O . ALA A 1 87 ? 3.868 -9.484 -12.050 1.00 64.31 87 ALA A O 1
ATOM 693 N N . GLY A 1 88 ? 5.177 -9.833 -10.270 1.00 61.31 88 GLY A N 1
ATOM 694 C CA . GLY A 1 88 ? 4.448 -11.029 -9.812 1.00 61.31 88 GLY A CA 1
ATOM 695 C C . GLY A 1 88 ? 4.550 -12.250 -10.731 1.00 61.31 88 GLY A C 1
ATOM 696 O O . GLY A 1 88 ? 3.785 -13.202 -10.579 1.00 61.31 88 GLY A O 1
ATOM 697 N N . LYS A 1 89 ? 5.477 -12.228 -11.695 1.00 64.94 89 LYS A N 1
ATOM 698 C CA . LYS A 1 89 ? 5.795 -13.377 -12.546 1.00 64.94 89 LYS A CA 1
ATOM 699 C C . LYS A 1 89 ? 7.063 -14.062 -12.022 1.00 64.94 89 LYS A C 1
ATOM 701 O O . LYS A 1 89 ? 8.027 -13.359 -11.713 1.00 64.94 89 LYS A O 1
ATOM 706 N N . PRO A 1 90 ? 7.102 -15.405 -11.938 1.00 63.53 90 PRO A N 1
ATOM 707 C CA . PRO A 1 90 ? 8.322 -16.115 -11.568 1.00 63.53 90 PRO A CA 1
ATOM 708 C C . PRO A 1 90 ? 9.420 -15.808 -12.587 1.00 63.53 90 PRO A C 1
ATOM 710 O O . PRO A 1 90 ? 9.157 -15.837 -13.791 1.00 63.53 90 PRO A O 1
ATOM 713 N N . ALA A 1 91 ? 10.647 -15.569 -12.117 1.00 61.56 91 ALA A N 1
ATOM 714 C CA . ALA A 1 91 ? 11.787 -15.203 -12.966 1.00 61.56 91 ALA A CA 1
ATOM 715 C C . ALA A 1 91 ? 12.072 -16.206 -14.107 1.00 61.56 91 ALA A C 1
ATOM 717 O O . ALA A 1 91 ? 12.665 -15.832 -15.111 1.00 61.56 91 ALA A O 1
ATOM 718 N N . PHE A 1 92 ? 11.603 -17.452 -13.979 1.00 60.72 92 PHE A N 1
ATOM 719 C CA . PHE A 1 92 ? 11.824 -18.538 -14.939 1.00 60.72 92 PHE A CA 1
ATOM 720 C C . PHE A 1 92 ? 10.535 -19.079 -15.586 1.00 60.72 92 PHE A C 1
ATOM 722 O O . PHE A 1 92 ? 10.562 -20.117 -16.235 1.00 60.72 92 PHE A O 1
ATOM 729 N N . ALA A 1 93 ? 9.388 -18.409 -15.427 1.00 63.00 93 ALA A N 1
ATOM 730 C CA . ALA A 1 93 ? 8.113 -18.891 -15.980 1.00 63.00 93 ALA A CA 1
ATOM 731 C C . ALA A 1 93 ? 7.944 -18.652 -17.492 1.00 63.00 93 ALA A C 1
ATOM 733 O O . ALA A 1 93 ? 6.972 -19.117 -18.083 1.00 63.00 93 ALA A O 1
ATOM 734 N N . GLY A 1 94 ? 8.849 -17.900 -18.120 1.00 59.72 94 GLY A N 1
ATOM 735 C CA . GLY A 1 94 ? 8.794 -17.595 -19.544 1.00 59.72 94 GLY A CA 1
ATOM 736 C C . GLY A 1 94 ? 9.913 -18.281 -20.311 1.00 59.72 94 GLY A C 1
ATOM 737 O O . GLY A 1 94 ? 11.051 -17.848 -20.204 1.00 59.72 94 GLY A O 1
ATOM 738 N N . GLY A 1 95 ? 9.559 -19.303 -21.097 1.00 62.5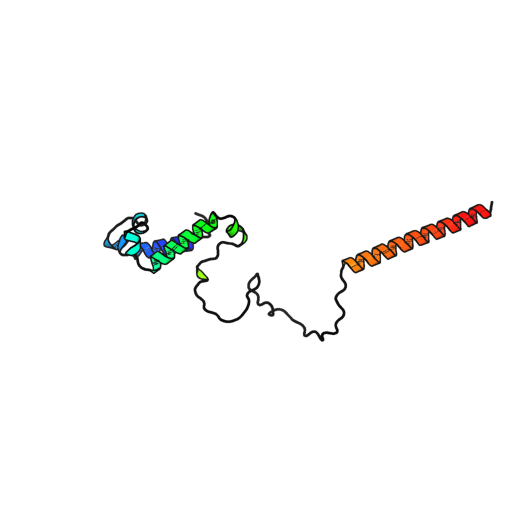0 95 GLY A N 1
ATOM 739 C CA . GLY A 1 95 ? 10.235 -19.714 -22.337 1.00 62.50 95 GLY A CA 1
ATOM 740 C C . GLY A 1 95 ? 11.762 -19.660 -22.362 1.00 62.50 95 GLY A C 1
ATOM 741 O O . GLY A 1 95 ? 12.323 -19.154 -23.332 1.00 62.50 95 GLY A O 1
ATOM 742 N N . VAL A 1 96 ? 12.432 -20.163 -21.325 1.00 62.00 96 VAL A N 1
ATOM 743 C CA . VAL A 1 96 ? 13.886 -20.332 -21.354 1.00 62.00 96 VAL A CA 1
ATOM 744 C C . VAL A 1 96 ? 14.177 -21.457 -22.343 1.00 62.00 96 VAL A C 1
ATOM 746 O O . VAL A 1 96 ? 13.857 -22.614 -22.083 1.00 62.00 96 VAL A O 1
ATOM 749 N N . ARG A 1 97 ? 14.714 -21.108 -23.514 1.00 67.88 97 ARG A N 1
ATOM 750 C CA . ARG A 1 97 ? 15.316 -22.093 -24.416 1.00 67.88 97 ARG A CA 1
ATOM 751 C C . ARG A 1 97 ? 16.582 -22.618 -23.737 1.00 67.88 97 ARG A C 1
ATOM 753 O O . ARG A 1 97 ? 17.331 -21.823 -23.175 1.00 67.88 97 ARG A O 1
ATOM 760 N N . GLU A 1 98 ? 16.799 -23.929 -23.758 1.00 68.50 98 GLU A N 1
ATOM 761 C CA . GLU A 1 98 ? 18.073 -24.513 -23.328 1.00 68.50 98 GLU A CA 1
ATOM 762 C C . GLU A 1 98 ? 19.167 -24.010 -24.279 1.00 68.50 98 GLU A C 1
ATOM 764 O O . GLU A 1 98 ? 19.114 -24.280 -25.478 1.00 68.50 98 GLU A O 1
ATOM 769 N N . THR A 1 99 ? 20.113 -23.219 -23.770 1.00 70.25 99 THR A N 1
ATOM 770 C CA . THR A 1 99 ? 21.240 -22.708 -24.556 1.00 70.25 99 THR A CA 1
ATOM 771 C C . THR A 1 99 ? 22.424 -23.664 -24.417 1.00 70.25 99 THR A C 1
ATOM 773 O O . THR A 1 99 ? 22.753 -24.103 -23.316 1.00 70.25 99 THR A O 1
ATOM 776 N N . SER A 1 100 ? 23.080 -24.007 -25.531 1.00 75.62 100 SER A N 1
ATOM 777 C CA . SER A 1 100 ? 24.223 -24.937 -25.548 1.00 75.62 100 SER A CA 1
ATOM 778 C C . SER A 1 100 ? 25.519 -24.330 -24.996 1.00 75.62 100 SER A C 1
ATOM 780 O O . SER A 1 100 ? 26.538 -25.008 -24.954 1.00 75.62 100 SER A O 1
ATOM 782 N N . GLY A 1 101 ? 25.501 -23.056 -24.589 1.00 74.62 101 GLY A N 1
ATOM 783 C CA . GLY A 1 101 ? 26.673 -22.322 -24.099 1.00 74.62 101 GLY A CA 1
ATOM 784 C C . GLY A 1 101 ? 27.628 -21.830 -25.194 1.00 74.62 101 GLY A C 1
ATOM 785 O O . GLY A 1 101 ? 28.420 -20.936 -24.920 1.00 74.62 101 GLY A O 1
ATOM 786 N N . ASP A 1 102 ? 27.497 -22.335 -26.425 1.00 82.31 102 ASP A N 1
ATOM 787 C CA . ASP A 1 102 ? 28.339 -21.988 -27.585 1.00 82.31 102 ASP A CA 1
ATOM 788 C C . ASP A 1 102 ? 27.670 -21.001 -28.563 1.00 82.31 102 ASP A C 1
ATOM 790 O O . ASP A 1 102 ? 28.092 -20.846 -29.712 1.00 82.31 102 ASP A O 1
ATOM 794 N N . GLU A 1 103 ? 26.589 -20.340 -28.150 1.00 79.31 103 GLU A N 1
ATOM 795 C CA . GLU A 1 103 ? 25.874 -19.414 -29.028 1.00 79.31 103 GLU A CA 1
ATOM 796 C C . GLU A 1 103 ? 26.644 -18.091 -29.185 1.00 79.31 103 GLU A C 1
ATOM 798 O O . GLU A 1 103 ? 27.102 -17.516 -28.191 1.00 79.31 103 GLU A O 1
ATOM 803 N N . PRO A 1 104 ? 26.777 -17.563 -30.419 1.00 80.44 104 PRO A N 1
ATOM 804 C CA . PRO A 1 104 ? 27.370 -16.254 -30.620 1.00 80.44 104 PRO A CA 1
ATOM 805 C C . PRO A 1 104 ? 26.514 -15.195 -29.924 1.00 80.44 104 PRO A C 1
ATOM 807 O O . PRO A 1 104 ? 25.285 -15.188 -30.033 1.00 80.44 104 PRO A O 1
ATOM 810 N N . LEU A 1 105 ? 27.185 -14.285 -29.219 1.00 77.50 105 LEU A N 1
ATOM 811 C CA . LEU A 1 105 ? 26.539 -13.160 -28.555 1.00 77.50 105 LEU A CA 1
ATOM 812 C C . LEU A 1 105 ? 2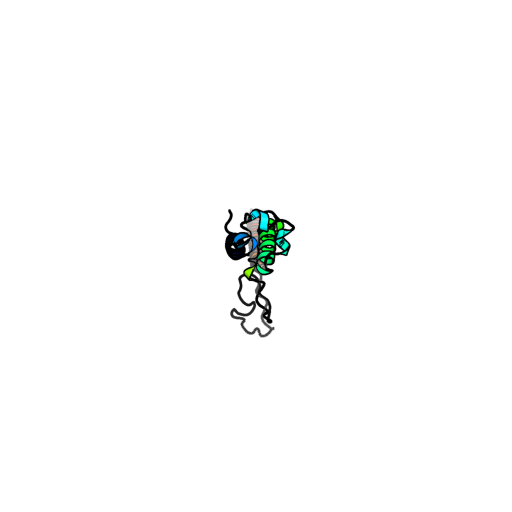5.684 -12.378 -29.572 1.00 77.50 105 LEU A C 1
ATOM 814 O O . LEU A 1 105 ? 26.160 -12.100 -30.679 1.00 77.50 105 LEU A O 1
ATOM 818 N N . PRO A 1 106 ? 24.440 -12.006 -29.222 1.00 82.12 106 PRO A N 1
ATOM 819 C CA . PRO A 1 106 ? 23.637 -11.121 -30.052 1.00 82.12 106 PRO A CA 1
ATOM 820 C C . PRO A 1 106 ? 24.408 -9.829 -30.330 1.00 82.12 106 PRO A C 1
ATOM 822 O O . PRO A 1 106 ? 24.898 -9.192 -29.397 1.00 82.12 106 PRO A O 1
ATOM 825 N N . ARG A 1 107 ? 24.521 -9.449 -31.606 1.00 83.56 107 ARG A N 1
ATOM 826 C CA . ARG A 1 107 ? 25.186 -8.199 -32.000 1.00 83.56 107 ARG A CA 1
ATOM 827 C C . ARG A 1 107 ? 24.434 -7.000 -31.419 1.00 83.56 107 ARG A C 1
ATOM 829 O O . ARG A 1 107 ? 23.212 -6.922 -31.553 1.00 83.56 107 ARG A O 1
ATOM 836 N N . ASP A 1 108 ? 25.164 -6.076 -30.793 1.00 89.62 108 ASP A N 1
ATOM 837 C CA . ASP A 1 108 ? 24.589 -4.825 -30.289 1.00 89.62 108 ASP A CA 1
ATOM 838 C C . ASP A 1 108 ? 24.183 -3.940 -31.480 1.00 89.62 108 ASP A C 1
ATOM 840 O O . ASP A 1 108 ? 24.916 -3.807 -32.461 1.00 89.62 108 ASP A O 1
ATOM 844 N N . TRP A 1 109 ? 23.018 -3.301 -31.395 1.00 89.19 109 TRP A N 1
ATOM 845 C CA . TRP A 1 109 ? 22.519 -2.396 -32.434 1.00 89.19 109 TRP A CA 1
ATOM 846 C C . TRP A 1 109 ? 23.485 -1.230 -32.676 1.00 89.19 109 TRP A C 1
ATOM 848 O O . TRP A 1 109 ? 23.657 -0.794 -33.811 1.00 89.19 109 TRP A O 1
ATOM 858 N N . ARG A 1 110 ? 24.196 -0.788 -31.630 1.00 90.31 110 ARG A N 1
ATOM 859 C CA . ARG A 1 110 ? 25.220 0.262 -31.733 1.00 90.31 110 ARG A CA 1
ATOM 860 C C . ARG A 1 110 ? 26.403 -0.151 -32.595 1.00 90.31 110 ARG A C 1
ATOM 862 O O . ARG A 1 110 ? 27.007 0.690 -33.251 1.00 90.31 110 ARG A O 1
ATOM 869 N N . GLU A 1 111 ? 26.786 -1.424 -32.555 1.00 88.94 111 GLU A N 1
ATOM 870 C CA . GLU A 1 111 ? 27.901 -1.923 -33.362 1.00 88.94 111 GLU A CA 1
ATOM 871 C C . GLU A 1 111 ? 27.523 -1.930 -34.839 1.00 88.94 111 GLU A C 1
ATOM 873 O O . GLU A 1 111 ? 28.314 -1.477 -35.662 1.00 88.94 111 GLU A O 1
ATOM 878 N N . ILE A 1 112 ? 26.289 -2.340 -35.148 1.00 90.25 112 ILE A N 1
ATOM 879 C CA . ILE A 1 112 ? 25.738 -2.333 -36.508 1.00 90.25 112 ILE A CA 1
ATOM 880 C C . ILE A 1 112 ? 25.698 -0.901 -37.054 1.00 90.25 112 ILE A C 1
ATOM 882 O O . ILE A 1 112 ? 26.281 -0.633 -38.102 1.00 90.25 112 ILE A O 1
ATOM 886 N N . GLU A 1 113 ? 25.103 0.041 -36.317 1.00 92.56 113 GLU A N 1
ATOM 887 C CA . GLU A 1 113 ? 25.030 1.447 -36.742 1.00 92.56 113 GLU A CA 1
ATOM 888 C C . GLU A 1 113 ? 26.426 2.071 -36.935 1.00 92.56 113 GLU A C 1
ATOM 890 O O . GLU A 1 113 ? 26.667 2.805 -37.894 1.00 92.56 113 GLU A O 1
ATOM 895 N N . ASN A 1 114 ? 27.388 1.750 -36.063 1.00 94.94 114 ASN A N 1
ATOM 896 C CA . ASN A 1 114 ? 28.762 2.246 -36.181 1.00 94.94 114 ASN A CA 1
ATOM 897 C C . ASN A 1 114 ? 29.526 1.626 -37.365 1.00 94.94 114 ASN A C 1
ATOM 899 O O . ASN A 1 114 ? 30.396 2.278 -37.950 1.00 94.94 114 ASN A O 1
ATOM 903 N N . GLU A 1 115 ? 29.275 0.358 -37.698 1.00 94.81 115 GLU A N 1
ATOM 904 C CA . GLU A 1 115 ? 29.808 -0.294 -38.903 1.00 94.81 115 GLU A CA 1
ATOM 905 C C . GLU A 1 115 ? 29.250 0.370 -40.167 1.00 94.81 115 GLU A C 1
ATOM 907 O O . GLU A 1 115 ? 30.023 0.750 -41.049 1.00 94.81 115 GLU A O 1
ATOM 912 N N . GLU A 1 116 ? 27.938 0.603 -40.214 1.00 95.12 116 GLU A N 1
ATOM 913 C CA . GLU A 1 116 ? 27.271 1.286 -41.325 1.00 95.12 116 GLU A CA 1
ATOM 914 C C . GLU A 1 116 ? 27.787 2.717 -41.513 1.00 95.12 116 GLU A C 1
ATOM 916 O O . GLU A 1 116 ? 28.125 3.112 -42.631 1.00 95.12 116 GLU A O 1
ATOM 921 N N . TYR A 1 117 ? 27.940 3.476 -40.424 1.00 95.19 117 TYR A N 1
ATOM 922 C CA . TYR A 1 117 ? 28.470 4.838 -40.472 1.00 95.19 117 TYR A CA 1
ATOM 923 C C . TYR A 1 117 ? 29.911 4.889 -41.002 1.00 95.19 117 TYR A C 1
ATOM 925 O O . TYR A 1 117 ? 30.256 5.748 -41.817 1.00 95.19 117 TYR A O 1
ATOM 933 N N . ARG A 1 118 ? 30.765 3.942 -40.588 1.00 95.88 118 ARG A N 1
ATOM 934 C CA . ARG A 1 118 ? 32.144 3.836 -41.097 1.00 95.88 118 ARG A CA 1
ATOM 935 C C . ARG A 1 118 ? 32.173 3.476 -42.580 1.00 95.88 118 ARG A C 1
ATOM 937 O O . ARG A 1 118 ? 32.916 4.100 -43.333 1.00 95.88 118 ARG A O 1
ATOM 944 N N . ALA A 1 119 ? 31.323 2.546 -43.011 1.00 96.12 119 ALA A N 1
ATOM 945 C CA . ALA A 1 119 ? 31.192 2.193 -44.422 1.00 96.12 119 ALA A CA 1
ATOM 946 C C . ALA A 1 119 ? 30.687 3.376 -45.269 1.00 96.12 119 ALA A C 1
ATOM 948 O O . ALA A 1 119 ? 31.138 3.571 -46.399 1.00 96.12 119 ALA A O 1
ATOM 949 N N . GLN A 1 120 ? 29.778 4.194 -44.730 1.00 95.62 120 GLN A N 1
ATOM 950 C CA . GLN A 1 120 ? 29.303 5.407 -45.392 1.00 95.62 120 GLN A CA 1
ATOM 951 C C . GLN A 1 120 ? 30.434 6.431 -45.571 1.00 95.62 120 GLN A C 1
ATOM 953 O O . GLN A 1 120 ? 30.626 6.938 -46.676 1.00 95.62 120 GLN A O 1
ATOM 958 N N . GLN A 1 121 ? 31.229 6.665 -44.524 1.00 95.31 121 GLN A N 1
ATOM 959 C CA . GLN A 1 121 ? 32.395 7.551 -44.576 1.00 95.31 121 GLN A CA 1
ATOM 960 C C . GLN A 1 121 ? 33.442 7.088 -45.597 1.00 95.31 121 GLN A C 1
ATOM 962 O O . GLN A 1 121 ? 33.976 7.899 -46.350 1.00 95.31 121 GLN A O 1
ATOM 967 N N . GLU A 1 122 ? 33.737 5.788 -45.665 1.00 95.81 122 GLU A N 1
ATOM 968 C CA . GLU A 1 122 ? 34.692 5.255 -46.644 1.00 95.81 122 GLU A CA 1
ATOM 969 C C . GLU A 1 122 ? 34.223 5.473 -48.084 1.00 95.81 122 GLU A C 1
ATOM 971 O O . GLU A 1 122 ? 35.005 5.940 -48.913 1.00 95.81 122 GLU A O 1
ATOM 976 N N . ARG A 1 123 ? 32.935 5.236 -48.366 1.00 95.88 123 ARG A N 1
ATOM 977 C CA . ARG A 1 123 ? 32.342 5.487 -49.690 1.00 95.88 123 ARG A CA 1
ATOM 978 C C . ARG A 1 123 ? 32.395 6.959 -50.084 1.00 95.88 123 ARG A C 1
ATOM 980 O O . ARG A 1 123 ? 32.617 7.275 -51.251 1.00 95.88 123 ARG A O 1
ATOM 987 N N . GLU A 1 124 ? 32.172 7.868 -49.138 1.00 95.25 124 GLU A N 1
ATOM 988 C CA . GLU A 1 124 ? 32.289 9.307 -49.389 1.00 95.25 124 GLU A CA 1
ATOM 989 C C . GLU A 1 124 ? 33.733 9.705 -49.717 1.00 95.25 124 GLU A C 1
ATOM 991 O O . GLU A 1 124 ? 33.957 10.409 -50.702 1.00 95.25 124 GLU A O 1
ATOM 996 N N . ARG A 1 125 ? 34.714 9.181 -48.972 1.00 94.50 125 ARG A N 1
ATOM 997 C CA . ARG A 1 125 ? 36.145 9.4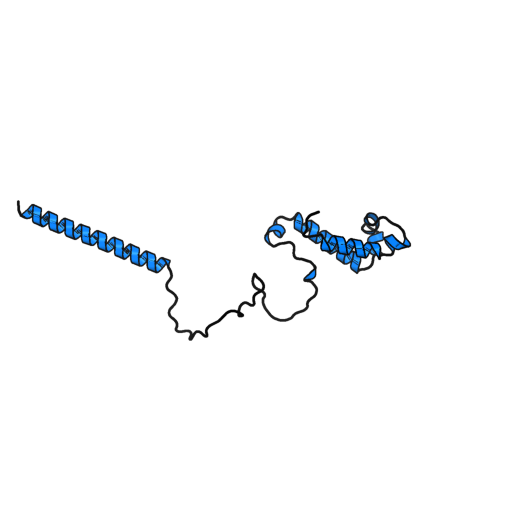23 -49.229 1.00 94.50 125 ARG A CA 1
ATOM 998 C C . ARG A 1 125 ? 36.608 8.845 -50.562 1.00 94.50 125 ARG A C 1
ATOM 1000 O O . ARG A 1 125 ? 37.422 9.459 -51.245 1.00 94.50 125 ARG A O 1
ATOM 1007 N N . GLU A 1 126 ? 36.118 7.669 -50.939 1.00 95.12 126 GLU A N 1
ATOM 1008 C CA . GLU A 1 126 ? 36.433 7.054 -52.231 1.00 95.12 126 GLU A CA 1
ATOM 1009 C C . GLU A 1 126 ? 35.870 7.887 -53.386 1.00 95.12 126 GLU A C 1
ATOM 1011 O O . GLU A 1 126 ? 36.608 8.237 -54.305 1.00 95.12 126 GLU A O 1
ATOM 1016 N N . ARG A 1 127 ? 34.610 8.328 -53.280 1.00 94.69 127 ARG A N 1
ATOM 1017 C CA . ARG A 1 127 ? 33.993 9.249 -54.247 1.00 94.69 127 ARG A CA 1
ATOM 1018 C C . ARG A 1 127 ? 34.752 10.563 -54.379 1.00 94.69 127 ARG A C 1
ATOM 1020 O O . ARG A 1 127 ? 34.850 11.105 -55.476 1.00 94.69 127 ARG A O 1
ATOM 1027 N N . GLU A 1 128 ? 35.253 11.105 -53.275 1.00 94.00 128 GLU A N 1
ATOM 1028 C CA . GLU A 1 128 ? 36.055 12.328 -53.287 1.00 94.00 128 GLU A CA 1
ATOM 1029 C C . GLU A 1 128 ? 37.394 12.116 -54.005 1.00 94.00 128 GLU A C 1
ATOM 1031 O O . GLU A 1 128 ? 37.744 12.906 -54.879 1.00 94.00 128 GLU A O 1
ATOM 1036 N N . ARG A 1 129 ? 38.085 10.999 -53.737 1.00 93.44 129 ARG A N 1
ATOM 1037 C CA . ARG A 1 129 ? 39.324 10.615 -54.438 1.00 93.44 129 ARG A CA 1
ATOM 1038 C C . ARG A 1 129 ? 39.110 10.389 -55.930 1.00 93.44 129 ARG A C 1
ATOM 1040 O O . ARG A 1 129 ? 39.935 10.800 -56.739 1.00 93.44 129 ARG A O 1
ATOM 1047 N N . GLU A 1 130 ? 38.015 9.737 -56.312 1.00 93.19 130 GLU A N 1
ATOM 1048 C CA . GLU A 1 130 ? 37.668 9.542 -57.722 1.00 93.19 130 GLU A CA 1
ATOM 1049 C C . GLU A 1 130 ? 37.432 10.879 -58.427 1.00 93.19 130 GLU A C 1
ATOM 1051 O O . GLU A 1 130 ? 37.972 11.096 -59.513 1.00 93.19 130 GLU A O 1
ATOM 1056 N N . ARG A 1 131 ? 36.693 11.798 -57.789 1.00 92.38 131 ARG A N 1
ATOM 1057 C CA . ARG A 1 131 ? 36.481 13.164 -58.294 1.00 92.38 131 ARG A CA 1
ATOM 1058 C C . ARG A 1 131 ? 37.794 13.933 -58.418 1.00 92.38 131 ARG A C 1
ATOM 1060 O O . ARG A 1 131 ? 37.995 14.624 -59.412 1.00 92.38 131 ARG A O 1
ATOM 1067 N N . GLU A 1 132 ? 38.694 13.807 -57.446 1.00 91.12 132 GLU A N 1
ATOM 1068 C CA . GLU A 1 132 ? 40.020 14.433 -57.486 1.00 91.12 132 GLU A CA 1
ATOM 1069 C C . GLU A 1 132 ? 40.857 13.895 -58.658 1.00 91.12 132 GLU A C 1
ATOM 1071 O O . GLU A 1 132 ? 41.372 14.680 -59.456 1.00 91.12 132 GLU A O 1
ATOM 1076 N N . MET A 1 133 ? 40.905 12.570 -58.847 1.00 89.94 133 MET A N 1
ATOM 1077 C CA . MET A 1 133 ? 41.585 11.948 -59.991 1.00 89.94 133 MET A CA 1
ATOM 1078 C C . MET A 1 133 ? 40.954 12.326 -61.340 1.00 89.94 133 MET A C 1
ATOM 1080 O O . MET A 1 133 ? 41.656 12.462 -62.345 1.00 89.94 133 MET A O 1
ATOM 1084 N N . GLU A 1 134 ? 39.629 12.472 -61.404 1.00 90.00 134 GLU A N 1
ATOM 1085 C CA . GLU A 1 134 ? 38.925 12.925 -62.606 1.00 90.00 134 GLU A CA 1
ATOM 1086 C C . GLU A 1 134 ? 39.289 14.377 -62.950 1.00 90.00 134 GLU A C 1
ATOM 1088 O O . GLU A 1 134 ? 39.622 14.679 -64.101 1.00 90.00 134 GLU A O 1
ATOM 1093 N N . MET A 1 135 ? 39.311 15.258 -61.947 1.00 84.62 135 MET A N 1
ATOM 1094 C CA . MET A 1 135 ? 39.717 16.656 -62.099 1.00 84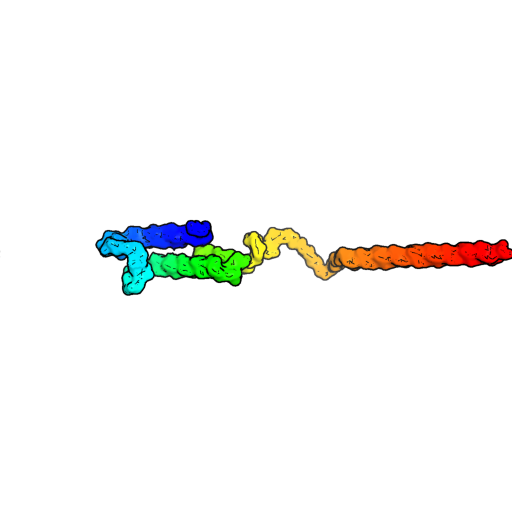.62 135 MET A CA 1
ATOM 1095 C C . MET A 1 135 ? 41.195 16.792 -62.485 1.00 84.62 135 MET A C 1
ATOM 1097 O O . MET A 1 135 ? 41.515 17.607 -63.352 1.00 84.62 135 MET A O 1
ATOM 1101 N N . GLU A 1 136 ? 42.090 15.968 -61.932 1.00 86.56 136 GLU A N 1
ATOM 1102 C CA . GLU A 1 136 ? 43.504 15.924 -62.330 1.00 86.56 136 GLU A CA 1
ATOM 1103 C C . GLU A 1 136 ? 43.656 15.520 -63.808 1.00 86.56 136 GLU A C 1
ATOM 1105 O O . GLU A 1 136 ? 44.383 16.165 -64.571 1.00 86.56 136 GLU A O 1
ATOM 1110 N N . LYS A 1 137 ? 42.917 14.498 -64.264 1.00 85.50 137 LYS A N 1
ATOM 1111 C CA . LYS A 1 137 ? 42.910 14.073 -65.676 1.00 85.50 137 LYS A CA 1
ATOM 1112 C C . LYS A 1 137 ? 42.370 15.153 -66.613 1.00 85.50 137 LYS A C 1
ATOM 1114 O O . LYS A 1 137 ? 42.878 15.292 -67.727 1.00 85.50 137 LYS A O 1
ATOM 1119 N N . LEU A 1 138 ? 41.342 15.894 -66.194 1.00 81.50 138 LEU A N 1
ATOM 1120 C CA . LEU A 1 138 ? 40.795 17.029 -66.946 1.00 81.50 138 LEU A CA 1
ATOM 1121 C C . LEU A 1 138 ? 41.777 18.209 -66.988 1.00 81.50 138 LEU A C 1
ATOM 1123 O O . LEU A 1 138 ? 41.910 18.844 -68.033 1.00 81.50 138 LEU A O 1
ATOM 1127 N N . GLY A 1 139 ? 42.499 18.465 -65.893 1.00 71.81 139 GLY A N 1
ATOM 1128 C CA . GLY A 1 139 ? 43.542 19.489 -65.805 1.00 71.81 139 GLY A CA 1
ATOM 1129 C C . GLY A 1 139 ? 44.771 19.181 -66.663 1.00 71.81 139 GLY A C 1
ATOM 1130 O O . GLY A 1 139 ? 45.300 20.080 -67.302 1.00 71.81 139 GLY A O 1
ATOM 1131 N N . ARG A 1 140 ? 45.178 17.908 -66.760 1.00 60.94 140 ARG A N 1
ATOM 1132 C CA . ARG A 1 140 ? 46.318 17.448 -67.579 1.00 60.94 140 ARG A CA 1
ATOM 1133 C C . ARG A 1 140 ? 46.028 17.383 -69.090 1.00 60.94 140 ARG A C 1
ATOM 1135 O O . ARG A 1 140 ? 46.942 17.155 -69.875 1.00 60.94 140 ARG A O 1
ATOM 1142 N N . LYS A 1 141 ? 44.761 17.536 -69.498 1.00 56.69 141 LYS A N 1
ATOM 1143 C CA . LYS A 1 141 ? 44.312 17.594 -70.905 1.00 56.69 141 LYS A CA 1
ATOM 1144 C C . LYS A 1 141 ? 44.216 19.024 -71.469 1.00 56.69 141 LYS A C 1
ATOM 1146 O O . LYS A 1 141 ? 43.851 19.164 -72.636 1.00 56.69 141 LYS A O 1
ATOM 1151 N N . ARG A 1 142 ? 44.497 20.054 -70.666 1.00 48.97 142 ARG A N 1
ATOM 1152 C CA . ARG A 1 142 ? 44.664 21.452 -71.101 1.00 48.97 142 ARG A CA 1
ATOM 1153 C C . ARG A 1 142 ? 46.143 21.786 -71.224 1.00 48.97 142 ARG A C 1
ATOM 1155 O O . ARG A 1 142 ? 46.451 22.614 -72.104 1.00 48.97 142 ARG A O 1
#

Organism: NCBI:txid2030778

pLDDT: mean 79.75, std 15.18, range [36.81, 96.12]

Sequence (142 aa):
MPSSCRQLRDALAQCLQESDCVMVQRNKASDCLRWPLVETLPTQCQQLKKGFGECKRGMVDMRKRFRGNMPVSYRSMESDKGNQLYAGKPAFAGGVRETSGDEPLPRDWREIENEEYRAQQEREREREREREMEMEKLGRKR

InterPro domains:
  IPR018793 Cytochrome c oxidase assembly protein PET191 [PF10203] (3-69)
  IPR018793 Cytochrome c oxidase assembly protein PET191 [PTHR28627] (3-118)

Radius of gyration: 35.5 Å; chains: 1; bounding box: 66×46×100 Å